Protein AF-A0A9X4XPF0-F1 (afdb_monomer_lite)

Structure (mmCIF, N/CA/C/O backbone):
data_AF-A0A9X4XPF0-F1
#
_entry.id   AF-A0A9X4XPF0-F1
#
loop_
_atom_site.group_PDB
_atom_site.id
_atom_site.type_symbol
_atom_site.label_atom_id
_atom_site.label_alt_id
_atom_site.label_comp_id
_atom_site.label_asym_id
_atom_site.label_entity_id
_atom_site.label_seq_id
_atom_site.pdbx_PDB_ins_code
_atom_site.Cartn_x
_atom_site.Cartn_y
_atom_site.Cartn_z
_atom_site.occupancy
_atom_site.B_iso_or_equiv
_atom_site.auth_seq_id
_atom_site.auth_comp_id
_atom_site.auth_asym_id
_atom_site.auth_atom_id
_atom_site.pdbx_PDB_model_num
ATOM 1 N N . MET A 1 1 ? 0.972 22.841 -10.708 1.00 47.06 1 MET A N 1
ATOM 2 C CA . MET A 1 1 ? 1.033 21.435 -10.234 1.00 47.06 1 MET A CA 1
ATOM 3 C C . MET A 1 1 ? 0.573 21.241 -8.785 1.00 47.06 1 MET A C 1
ATOM 5 O O . MET A 1 1 ? -0.251 20.366 -8.564 1.00 47.06 1 MET A O 1
ATOM 9 N N . ASN A 1 2 ? 0.982 22.072 -7.816 1.00 57.34 2 ASN A N 1
ATOM 10 C CA . ASN A 1 2 ? 0.640 21.869 -6.390 1.00 57.34 2 ASN A CA 1
ATOM 11 C C . ASN A 1 2 ? -0.858 21.997 -6.029 1.00 57.34 2 ASN A C 1
ATOM 13 O O . ASN A 1 2 ? -1.317 21.357 -5.089 1.00 57.34 2 ASN A O 1
ATOM 17 N N . GLY A 1 3 ? -1.647 22.775 -6.780 1.00 60.84 3 GLY A N 1
ATOM 18 C CA . GLY A 1 3 ? -3.086 22.941 -6.512 1.00 60.84 3 GLY A CA 1
ATOM 19 C C . GLY A 1 3 ? -3.954 21.739 -6.910 1.00 60.84 3 GLY A C 1
ATOM 20 O O . GLY A 1 3 ? -4.944 21.452 -6.241 1.00 60.84 3 GLY A O 1
ATOM 21 N N . LEU A 1 4 ? -3.569 21.012 -7.966 1.00 59.12 4 LEU A N 1
ATOM 22 C CA . LEU A 1 4 ? -4.291 19.824 -8.442 1.00 59.12 4 LEU A CA 1
ATOM 23 C C . LEU A 1 4 ? -4.086 18.634 -7.499 1.00 59.12 4 LEU A C 1
ATOM 25 O O . LEU A 1 4 ? -5.061 17.997 -7.114 1.00 59.12 4 LEU A O 1
ATOM 29 N N . LEU A 1 5 ? -2.847 18.409 -7.046 1.00 60.19 5 LEU A N 1
ATOM 30 C CA . LEU A 1 5 ? -2.516 17.382 -6.049 1.00 60.19 5 LEU A CA 1
ATOM 31 C C . LEU A 1 5 ? -3.263 17.600 -4.728 1.00 60.19 5 LEU A C 1
ATOM 33 O O . LEU A 1 5 ? -3.798 16.657 -4.154 1.00 60.19 5 LEU A O 1
ATOM 37 N N . ARG A 1 6 ? -3.367 18.855 -4.274 1.00 68.31 6 ARG A N 1
ATOM 38 C CA . ARG A 1 6 ? -4.066 19.198 -3.028 1.00 68.31 6 ARG A CA 1
ATOM 39 C C . ARG A 1 6 ? -5.579 18.976 -3.125 1.00 68.31 6 ARG A C 1
ATOM 41 O O . ARG A 1 6 ? -6.184 18.508 -2.167 1.00 68.31 6 ARG A O 1
ATOM 48 N N . ARG A 1 7 ? -6.180 19.266 -4.286 1.00 68.25 7 ARG A N 1
ATOM 49 C CA . ARG A 1 7 ? -7.599 18.980 -4.564 1.00 68.25 7 ARG A CA 1
ATOM 50 C C . ARG A 1 7 ? -7.874 17.483 -4.666 1.00 68.25 7 ARG A C 1
ATOM 52 O O . ARG 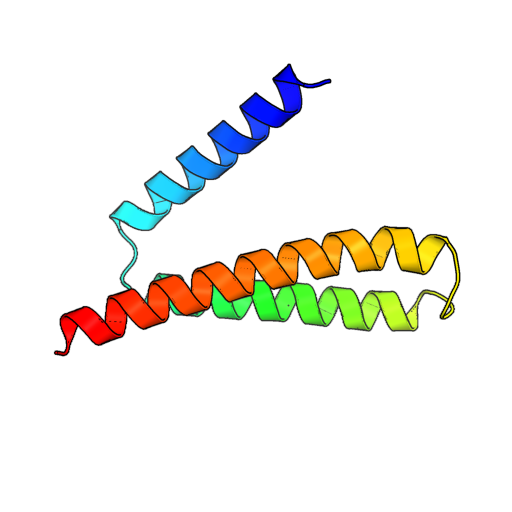A 1 7 ? -8.881 17.032 -4.138 1.00 68.25 7 ARG A O 1
ATOM 59 N N . TYR A 1 8 ? -6.968 16.723 -5.278 1.00 59.28 8 TYR A N 1
ATOM 60 C CA . TYR A 1 8 ? -7.070 15.265 -5.335 1.00 59.28 8 TYR A CA 1
ATOM 61 C C . TYR A 1 8 ? -6.971 14.633 -3.944 1.00 59.28 8 TYR A C 1
ATOM 63 O O . TYR A 1 8 ? -7.818 13.825 -3.583 1.00 59.28 8 TYR A O 1
ATOM 71 N N . ALA A 1 9 ? -5.997 15.052 -3.132 1.00 64.38 9 ALA A N 1
ATOM 72 C CA . ALA A 1 9 ? -5.843 14.563 -1.764 1.00 64.38 9 ALA A CA 1
ATOM 73 C C . ALA A 1 9 ? -7.069 14.885 -0.892 1.00 64.38 9 ALA A C 1
ATOM 75 O O . ALA A 1 9 ? -7.541 14.023 -0.155 1.00 64.38 9 ALA A O 1
ATOM 76 N N . ALA A 1 10 ? -7.622 16.097 -1.018 1.00 67.94 10 ALA A N 1
ATOM 77 C CA . ALA A 1 10 ? -8.837 16.488 -0.309 1.00 67.94 10 ALA A CA 1
ATOM 78 C C . ALA A 1 10 ? -10.060 15.679 -0.768 1.00 67.94 10 ALA A C 1
ATOM 80 O O . ALA A 1 10 ? -10.804 15.192 0.072 1.00 67.94 10 ALA A O 1
ATOM 81 N N . ALA A 1 11 ? -10.245 15.476 -2.076 1.00 64.62 11 ALA A N 1
ATOM 82 C CA . ALA A 1 11 ? -11.356 14.687 -2.608 1.00 64.62 11 ALA A CA 1
ATOM 83 C C . ALA A 1 11 ? -11.282 13.210 -2.188 1.00 64.62 11 ALA A C 1
ATOM 85 O O . ALA A 1 11 ? -12.304 12.614 -1.857 1.00 64.62 11 ALA A O 1
ATOM 86 N N . ILE A 1 12 ? -10.077 12.632 -2.152 1.00 64.94 12 ILE A N 1
ATOM 87 C CA . ILE A 1 12 ? -9.848 11.269 -1.657 1.00 64.94 12 ILE A CA 1
ATOM 88 C C . ILE A 1 12 ? -10.130 11.194 -0.154 1.00 64.94 12 ILE A C 1
ATOM 90 O O . ILE A 1 12 ? -10.832 10.286 0.281 1.00 64.94 12 ILE A O 1
ATOM 94 N N . GLY A 1 13 ? -9.639 12.155 0.634 1.00 57.72 13 GLY A N 1
ATOM 95 C CA . GLY A 1 13 ? -9.899 12.213 2.075 1.00 57.72 13 GLY A CA 1
ATOM 96 C C . GLY A 1 13 ? -11.386 12.368 2.407 1.00 57.72 13 GLY A C 1
ATOM 97 O O . GLY A 1 13 ? -11.889 11.715 3.317 1.00 57.72 13 GLY A O 1
ATOM 98 N N . ASP A 1 14 ? -12.106 13.173 1.629 1.00 63.50 14 ASP A N 1
ATOM 99 C CA . ASP A 1 14 ? -13.531 13.450 1.818 1.00 63.50 14 ASP A CA 1
ATOM 100 C C . ASP A 1 14 ? -14.428 12.286 1.354 1.00 63.50 14 ASP A C 1
ATOM 102 O O . ASP A 1 14 ? -15.451 11.977 1.971 1.00 63.50 14 ASP A O 1
ATOM 106 N N . ALA A 1 15 ? -14.020 11.573 0.299 1.00 56.09 15 ALA A N 1
ATOM 107 C CA . ALA A 1 15 ? -14.645 10.316 -0.107 1.00 56.09 15 ALA A CA 1
ATOM 108 C C . ALA A 1 15 ? -14.407 9.213 0.936 1.00 56.09 15 ALA A C 1
ATOM 110 O O . ALA A 1 15 ? -15.358 8.543 1.341 1.00 56.09 15 ALA A O 1
ATOM 111 N N . ALA A 1 16 ? -13.169 9.084 1.425 1.00 55.06 16 ALA A N 1
ATOM 112 C CA . ALA A 1 16 ? -12.804 8.131 2.466 1.00 55.06 16 ALA A CA 1
ATOM 113 C C . ALA A 1 16 ? -13.584 8.390 3.763 1.00 55.06 16 ALA A C 1
ATOM 115 O O . ALA A 1 16 ? -14.130 7.445 4.331 1.00 55.06 16 ALA A O 1
ATOM 116 N N . GLY A 1 17 ? -13.712 9.658 4.177 1.00 52.84 17 GLY A N 1
ATOM 117 C CA . GLY A 1 17 ? -14.464 10.083 5.364 1.00 52.84 17 GLY A CA 1
ATOM 118 C C . GLY A 1 17 ? -15.964 9.778 5.296 1.00 52.84 17 GLY A C 1
ATOM 119 O O . GLY A 1 17 ? -16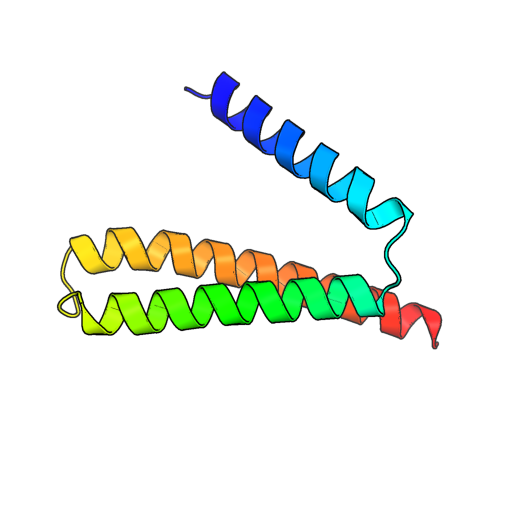.572 9.389 6.295 1.00 52.84 17 GLY A O 1
ATOM 120 N N . ARG A 1 18 ? -16.577 9.888 4.110 1.00 54.44 18 ARG A N 1
ATOM 121 C CA . ARG A 1 18 ? -17.994 9.538 3.913 1.00 54.44 18 ARG A CA 1
ATOM 122 C C . ARG A 1 18 ? -18.250 8.034 3.985 1.00 54.44 18 ARG A C 1
ATOM 124 O O . ARG A 1 18 ? -19.276 7.626 4.528 1.00 54.44 18 ARG A O 1
ATOM 131 N N . THR A 1 19 ? -17.323 7.202 3.514 1.00 54.47 19 THR A N 1
ATOM 132 C CA . THR A 1 19 ? -17.417 5.738 3.660 1.00 54.47 19 THR A CA 1
ATOM 133 C C . THR A 1 19 ? -17.235 5.261 5.104 1.00 54.47 19 THR A C 1
ATOM 135 O O . THR A 1 19 ? -17.903 4.316 5.526 1.00 54.47 19 THR A O 1
ATOM 138 N N . THR A 1 20 ? -16.416 5.938 5.916 1.00 53.47 20 THR A N 1
ATOM 139 C CA . THR A 1 20 ? -16.179 5.558 7.323 1.00 53.47 20 THR A CA 1
ATOM 140 C C . THR A 1 20 ? -17.390 5.763 8.234 1.00 53.47 20 THR A C 1
ATOM 142 O O . THR A 1 20 ? -17.479 5.099 9.267 1.00 53.47 20 THR A O 1
ATOM 145 N N . SER A 1 21 ? -18.348 6.620 7.859 1.00 50.19 21 SER A N 1
ATOM 146 C CA . SER A 1 21 ? -19.525 6.936 8.687 1.00 50.19 21 SER A CA 1
ATOM 147 C C . SER A 1 21 ? -20.567 5.807 8.779 1.00 50.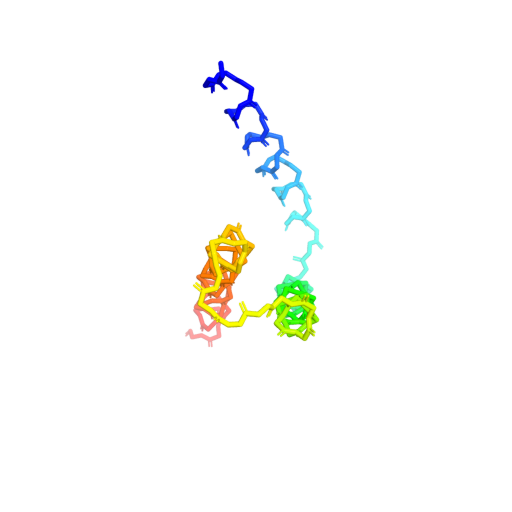19 21 SER A C 1
ATOM 149 O O . SER A 1 21 ? -21.440 5.879 9.642 1.00 50.19 21 SER A O 1
ATOM 151 N N . ARG A 1 22 ? -20.512 4.783 7.914 1.00 54.19 22 ARG A N 1
ATOM 152 C CA . ARG A 1 22 ? -21.429 3.617 7.941 1.00 54.19 22 ARG A CA 1
ATOM 153 C C . ARG A 1 22 ? -20.735 2.258 8.048 1.00 54.19 22 ARG A C 1
ATOM 155 O O . ARG A 1 22 ? -21.412 1.248 8.186 1.00 54.19 22 ARG A O 1
ATOM 162 N N . SER A 1 23 ? -19.409 2.229 7.979 1.00 58.84 23 SER A N 1
ATOM 163 C CA . SER A 1 23 ? -18.618 1.000 7.932 1.00 58.84 23 SER A CA 1
ATOM 164 C C . SER A 1 23 ? -18.293 0.502 9.342 1.00 58.84 23 SER A C 1
ATOM 166 O O . SER A 1 23 ? -17.674 1.234 10.132 1.00 58.84 23 SER A O 1
ATOM 168 N N . THR A 1 24 ? -18.643 -0.753 9.653 1.00 71.75 24 THR A N 1
ATOM 169 C CA . THR A 1 24 ? -18.175 -1.408 10.887 1.00 71.75 24 THR A CA 1
ATOM 170 C C . THR A 1 24 ? -16.646 -1.514 10.863 1.00 71.75 24 THR A C 1
ATOM 172 O O . THR A 1 24 ? -16.032 -1.440 9.797 1.00 71.75 24 THR A O 1
ATOM 175 N N . ALA A 1 25 ? -16.001 -1.654 12.027 1.00 71.94 25 ALA A N 1
ATOM 176 C CA . ALA A 1 25 ? -14.544 -1.828 12.084 1.00 71.94 25 ALA A CA 1
ATOM 177 C C . ALA A 1 25 ? -14.084 -3.050 11.260 1.00 71.94 25 ALA A C 1
ATOM 179 O O . ALA A 1 25 ? -13.055 -2.991 10.592 1.00 71.94 25 ALA A O 1
ATOM 180 N N . SER A 1 26 ? -14.901 -4.113 11.227 1.00 74.50 26 SER A N 1
ATOM 181 C CA . SER A 1 26 ? -14.639 -5.304 10.411 1.00 74.50 26 SER A CA 1
ATOM 182 C C . SER A 1 26 ? -14.660 -5.010 8.907 1.00 74.50 26 SER A C 1
ATOM 184 O O . SER A 1 26 ? -13.773 -5.458 8.186 1.00 74.50 26 SER A O 1
ATOM 186 N N . ASP A 1 27 ? -15.597 -4.178 8.439 1.00 81.75 27 ASP A N 1
ATOM 187 C CA . ASP A 1 27 ? -15.706 -3.808 7.024 1.00 81.75 27 ASP A CA 1
ATOM 188 C C . ASP A 1 27 ? -14.497 -2.982 6.565 1.00 81.75 27 ASP A C 1
ATOM 190 O O . ASP A 1 27 ? -13.979 -3.187 5.467 1.00 81.75 27 ASP A O 1
ATOM 194 N N . ARG A 1 28 ? -13.994 -2.084 7.425 1.00 80.94 28 ARG A N 1
ATOM 195 C CA . ARG A 1 28 ? -12.784 -1.295 7.132 1.00 80.94 28 ARG A CA 1
ATOM 196 C C . ARG A 1 28 ? -11.550 -2.175 7.089 1.00 80.94 28 ARG A C 1
ATOM 198 O O . ARG A 1 28 ? -10.747 -2.035 6.172 1.00 80.94 28 ARG A O 1
ATOM 205 N N . MET A 1 29 ? -11.415 -3.086 8.053 1.00 83.12 29 MET A N 1
ATOM 206 C CA . MET A 1 29 ? -10.301 -4.030 8.102 1.00 83.12 29 MET A CA 1
ATOM 207 C C . MET A 1 29 ? -10.301 -4.926 6.860 1.00 83.12 29 MET A C 1
ATOM 209 O O . MET A 1 29 ? -9.276 -5.046 6.197 1.00 83.12 29 MET A O 1
ATOM 213 N N . ASN A 1 30 ? -11.460 -5.470 6.478 1.00 84.06 30 ASN A N 1
ATOM 214 C CA . ASN A 1 30 ? -11.618 -6.265 5.260 1.00 84.06 30 ASN A CA 1
ATOM 215 C C . ASN A 1 30 ? -11.294 -5.455 3.999 1.00 84.06 30 ASN A C 1
ATOM 217 O O . ASN A 1 30 ? -10.615 -5.959 3.106 1.00 84.06 30 ASN A O 1
ATOM 221 N N . GLY A 1 31 ? -11.720 -4.189 3.937 1.00 84.81 31 GLY A N 1
ATOM 222 C CA . GLY A 1 31 ? -11.377 -3.280 2.843 1.00 84.81 31 GLY A CA 1
ATOM 223 C C . GLY A 1 31 ? -9.872 -3.022 2.737 1.00 84.81 31 GLY A C 1
ATOM 224 O O . GLY A 1 31 ? -9.310 -3.109 1.646 1.00 84.81 31 GLY A O 1
ATOM 225 N N . LEU A 1 32 ? -9.200 -2.768 3.863 1.00 86.25 32 LEU A N 1
ATOM 226 C CA . LEU A 1 32 ? -7.747 -2.594 3.910 1.00 86.25 32 LEU A CA 1
ATOM 227 C C . LEU A 1 32 ? -7.020 -3.876 3.492 1.00 86.25 32 LEU A C 1
ATOM 229 O O . LEU A 1 32 ? -6.105 -3.809 2.677 1.00 86.25 32 LEU A O 1
ATOM 233 N N . VAL A 1 33 ? -7.446 -5.039 3.992 1.00 84.81 33 VAL A N 1
ATOM 234 C CA . VAL A 1 33 ? -6.881 -6.348 3.618 1.00 84.81 33 VAL A CA 1
ATOM 235 C C . VAL A 1 33 ? -7.040 -6.605 2.125 1.00 84.81 33 VAL A C 1
ATOM 237 O O . VAL A 1 33 ? -6.063 -6.958 1.465 1.00 84.81 33 VAL A O 1
ATOM 240 N N . GLY A 1 34 ? -8.230 -6.360 1.576 1.00 86.38 34 GLY A N 1
ATOM 241 C CA . GLY A 1 34 ? -8.495 -6.487 0.145 1.00 86.38 34 GLY A CA 1
ATOM 242 C C . GLY A 1 34 ? -7.611 -5.568 -0.699 1.00 86.38 34 GLY A C 1
ATOM 243 O O . GLY A 1 34 ? -6.995 -6.023 -1.662 1.00 86.38 34 GLY A O 1
ATOM 244 N N . LEU A 1 35 ? -7.479 -4.294 -0.315 1.00 86.06 35 LEU A N 1
ATOM 245 C CA . LEU A 1 35 ? -6.608 -3.337 -1.005 1.00 86.06 35 LEU A CA 1
ATOM 246 C C . LEU A 1 35 ? -5.137 -3.761 -0.959 1.00 86.06 35 LEU A C 1
ATOM 248 O O . LEU A 1 35 ? -4.462 -3.721 -1.987 1.00 86.06 35 LEU A O 1
ATOM 252 N N . THR A 1 36 ? -4.643 -4.216 0.193 1.00 85.94 36 THR A N 1
ATOM 253 C CA . THR A 1 36 ? -3.263 -4.707 0.329 1.00 85.94 36 THR A CA 1
ATOM 254 C C . THR A 1 36 ? -3.015 -5.925 -0.558 1.00 85.94 36 THR A C 1
ATOM 256 O O . THR A 1 36 ? -1.993 -5.982 -1.240 1.00 85.94 36 THR A O 1
ATOM 259 N N . LEU A 1 37 ? -3.962 -6.864 -0.625 1.00 85.69 37 LEU A N 1
ATOM 260 C CA . LEU A 1 37 ? -3.901 -8.022 -1.524 1.00 85.69 37 LEU A CA 1
ATOM 261 C C . LEU A 1 37 ? -3.806 -7.609 -2.997 1.00 85.69 37 LEU A C 1
ATOM 263 O O . LEU A 1 37 ? -2.964 -8.130 -3.726 1.00 85.69 37 LEU A O 1
ATOM 267 N N . VAL A 1 38 ? -4.623 -6.646 -3.429 1.00 89.75 38 VAL A N 1
ATOM 268 C CA . VAL A 1 38 ? -4.592 -6.124 -4.805 1.00 89.75 38 VAL A CA 1
ATOM 269 C C . VAL A 1 38 ? -3.245 -5.474 -5.121 1.00 89.75 38 VAL A C 1
ATOM 271 O O . VAL A 1 38 ? -2.676 -5.721 -6.187 1.00 89.75 38 VAL A O 1
ATOM 274 N N . VAL A 1 39 ? -2.700 -4.676 -4.201 1.00 88.38 39 VAL A N 1
ATOM 275 C CA . VAL A 1 39 ? -1.394 -4.022 -4.382 1.00 88.38 39 VAL A CA 1
ATOM 276 C C . VAL A 1 39 ? -0.269 -5.054 -4.463 1.00 88.38 39 VAL A C 1
ATOM 278 O O . VAL A 1 39 ? 0.571 -4.957 -5.357 1.00 88.38 39 VAL A O 1
ATOM 281 N N . LEU A 1 40 ? -0.281 -6.077 -3.605 1.00 85.50 40 LEU A N 1
ATOM 282 C CA . LEU A 1 40 ? 0.699 -7.167 -3.642 1.00 85.50 40 LEU A CA 1
ATOM 283 C C . LEU A 1 40 ? 0.616 -7.970 -4.945 1.00 85.50 40 LEU A C 1
ATOM 285 O O . LEU A 1 40 ? 1.643 -8.208 -5.575 1.00 85.50 40 LEU A O 1
ATOM 289 N N . LEU A 1 41 ? -0.588 -8.335 -5.394 1.00 89.31 41 LEU A N 1
ATOM 290 C CA . LEU A 1 41 ? -0.787 -9.018 -6.678 1.00 89.31 41 LEU A CA 1
ATOM 291 C C . LEU A 1 41 ? -0.284 -8.173 -7.850 1.00 89.31 41 LEU A C 1
ATOM 293 O O . LEU A 1 41 ? 0.367 -8.694 -8.757 1.00 89.31 41 LEU A O 1
ATOM 297 N N . THR A 1 42 ? -0.539 -6.866 -7.815 1.00 86.19 42 THR A N 1
ATOM 298 C CA . THR A 1 42 ? -0.044 -5.926 -8.828 1.00 86.19 42 THR A CA 1
ATOM 299 C C . THR A 1 42 ? 1.482 -5.871 -8.822 1.00 86.19 42 THR A C 1
ATOM 301 O O . THR A 1 42 ? 2.093 -5.927 -9.886 1.00 86.19 42 THR A O 1
ATOM 304 N N . ALA A 1 43 ? 2.109 -5.827 -7.644 1.00 86.06 43 ALA A N 1
ATOM 305 C CA . ALA A 1 43 ? 3.563 -5.824 -7.504 1.00 86.06 43 ALA A CA 1
ATOM 306 C C . ALA A 1 43 ? 4.205 -7.121 -8.018 1.00 86.06 43 ALA A C 1
ATOM 308 O O . ALA A 1 43 ? 5.178 -7.058 -8.767 1.00 86.06 43 ALA A O 1
ATOM 309 N N . VAL A 1 44 ? 3.632 -8.282 -7.688 1.00 87.88 44 VAL A N 1
ATOM 310 C CA . VAL A 1 44 ? 4.092 -9.588 -8.192 1.00 87.88 44 VAL A CA 1
ATOM 311 C C . VAL A 1 44 ? 3.924 -9.679 -9.708 1.00 87.88 44 VAL A C 1
ATOM 313 O O . VAL A 1 44 ? 4.821 -10.127 -10.414 1.00 87.88 44 VAL A O 1
ATOM 316 N N . THR A 1 45 ? 2.795 -9.216 -10.241 1.00 87.75 45 THR A N 1
ATOM 317 C CA . THR A 1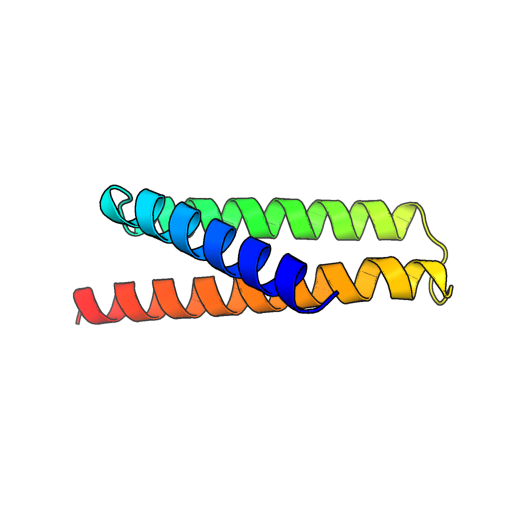 45 ? 2.570 -9.208 -11.692 1.00 87.75 45 THR A CA 1
ATOM 318 C C . THR A 1 45 ? 3.578 -8.293 -12.387 1.00 87.75 45 THR A C 1
ATOM 320 O O . THR A 1 45 ? 4.197 -8.690 -13.371 1.00 87.75 45 THR A O 1
ATOM 323 N N . ALA A 1 46 ? 3.811 -7.096 -11.845 1.00 84.12 46 ALA A N 1
ATOM 324 C CA . ALA A 1 46 ? 4.806 -6.168 -12.367 1.00 84.12 46 ALA A CA 1
ATOM 325 C C . ALA A 1 46 ? 6.224 -6.761 -12.332 1.00 84.12 46 ALA A C 1
ATOM 327 O O . ALA A 1 46 ? 6.968 -6.592 -13.295 1.00 84.12 46 ALA A O 1
ATOM 328 N N . SER A 1 47 ? 6.587 -7.509 -11.284 1.00 82.62 47 SER A N 1
ATOM 329 C CA . SER A 1 47 ? 7.909 -8.144 -11.191 1.00 82.62 47 SER A CA 1
ATOM 330 C C . SER A 1 47 ? 8.122 -9.271 -12.203 1.00 82.62 47 SER A C 1
ATOM 332 O O . SER A 1 47 ? 9.262 -9.587 -12.515 1.00 82.62 47 SER A O 1
ATOM 334 N N . MET A 1 48 ? 7.049 -9.879 -12.719 1.00 86.44 48 MET A N 1
ATOM 335 C CA . MET A 1 48 ? 7.131 -10.881 -13.794 1.00 86.44 48 MET A CA 1
ATOM 336 C C . MET A 1 48 ? 7.262 -10.244 -15.182 1.00 86.44 48 MET A C 1
ATOM 338 O O . MET A 1 48 ? 7.706 -10.897 -16.121 1.00 86.44 48 MET A O 1
ATOM 342 N N . LEU A 1 49 ? 6.854 -8.980 -15.322 1.00 86.81 49 LEU A N 1
ATOM 343 C CA . LEU A 1 49 ? 6.841 -8.251 -16.593 1.00 86.81 49 LEU A CA 1
ATOM 344 C C . LEU A 1 49 ? 8.070 -7.360 -16.788 1.00 86.81 49 LEU A C 1
ATOM 346 O O . LEU A 1 49 ? 8.319 -6.902 -17.902 1.00 86.81 49 LEU A O 1
ATOM 350 N N . VAL A 1 50 ? 8.810 -7.076 -15.717 1.00 85.69 50 VAL A N 1
ATOM 351 C CA . VAL A 1 50 ? 9.895 -6.096 -15.726 1.00 85.69 50 VAL A CA 1
ATOM 352 C C . VAL A 1 50 ? 11.173 -6.715 -15.183 1.00 85.69 50 VAL A C 1
ATOM 354 O O . VAL A 1 50 ? 11.187 -7.333 -14.122 1.00 85.69 50 VAL A O 1
ATOM 357 N N . GLU A 1 51 ? 12.267 -6.501 -15.907 1.00 84.56 51 GLU A N 1
ATOM 358 C CA . GLU A 1 51 ? 13.582 -7.006 -15.534 1.00 84.56 51 GLU A CA 1
ATOM 359 C C . GLU A 1 51 ? 14.085 -6.350 -14.236 1.00 84.56 51 GLU A C 1
ATOM 361 O O . GLU A 1 51 ? 13.991 -5.125 -14.044 1.00 84.56 51 GLU A O 1
ATOM 366 N N . ALA A 1 52 ? 14.610 -7.178 -13.332 1.00 78.31 52 ALA A N 1
ATOM 367 C CA . ALA A 1 52 ? 15.075 -6.743 -12.023 1.00 78.31 52 ALA A CA 1
ATOM 368 C C . ALA A 1 52 ? 16.243 -5.751 -12.152 1.00 78.31 52 ALA A C 1
ATOM 370 O O . ALA A 1 52 ? 17.191 -5.972 -12.898 1.00 78.31 52 ALA A O 1
ATOM 371 N N . GLY A 1 53 ? 16.176 -4.644 -11.408 1.00 77.62 53 GLY A N 1
ATOM 372 C CA . GLY A 1 53 ? 17.205 -3.599 -11.432 1.00 77.62 53 GLY A CA 1
ATOM 373 C C . GLY A 1 53 ? 17.074 -2.587 -12.575 1.00 77.62 53 GLY A C 1
ATOM 374 O O . GLY A 1 53 ? 17.828 -1.615 -12.602 1.00 77.62 53 GLY A O 1
ATOM 375 N N . SER A 1 54 ? 16.102 -2.747 -13.478 1.00 85.88 54 SER A N 1
ATOM 376 C CA . SER A 1 54 ? 15.843 -1.752 -14.520 1.00 85.88 54 SER A CA 1
ATOM 377 C C . SER A 1 54 ? 15.296 -0.430 -13.939 1.00 85.88 54 SER A C 1
ATOM 379 O O . SER A 1 54 ? 14.590 -0.432 -12.923 1.00 85.88 54 SER A O 1
ATOM 381 N N . PRO A 1 55 ? 15.541 0.723 -14.596 1.00 86.00 55 PRO A N 1
ATOM 382 C CA . PRO A 1 55 ? 14.946 2.004 -14.194 1.00 86.00 55 PRO A CA 1
ATOM 383 C C . PRO A 1 55 ? 13.411 1.961 -14.186 1.00 86.00 55 PRO A C 1
ATOM 385 O O . PRO A 1 55 ? 12.756 2.616 -13.377 1.00 86.00 55 PRO A O 1
ATOM 388 N N . LEU A 1 56 ? 12.833 1.144 -15.071 1.00 83.31 56 LEU A N 1
ATOM 389 C CA . LEU A 1 56 ? 11.393 0.946 -15.185 1.00 83.31 56 LEU A CA 1
ATOM 390 C C . LEU A 1 56 ? 10.829 0.179 -13.979 1.00 83.31 56 LEU A C 1
ATOM 392 O O . LEU A 1 56 ? 9.768 0.541 -13.471 1.00 83.31 56 LEU A O 1
ATOM 396 N N . ALA A 1 57 ? 11.573 -0.803 -13.453 1.00 81.25 57 ALA A N 1
ATOM 397 C CA . ALA A 1 57 ? 11.222 -1.476 -12.205 1.00 81.25 57 ALA A CA 1
ATOM 398 C C . ALA A 1 57 ? 11.197 -0.486 -11.037 1.00 81.25 57 ALA A C 1
ATOM 400 O O . ALA A 1 57 ? 10.262 -0.499 -10.245 1.00 81.25 57 ALA A O 1
ATOM 401 N N . GLN A 1 58 ? 12.171 0.424 -10.948 1.00 81.31 58 GLN A N 1
ATOM 402 C CA . GLN A 1 58 ? 12.185 1.440 -9.890 1.00 81.31 58 GLN A CA 1
ATOM 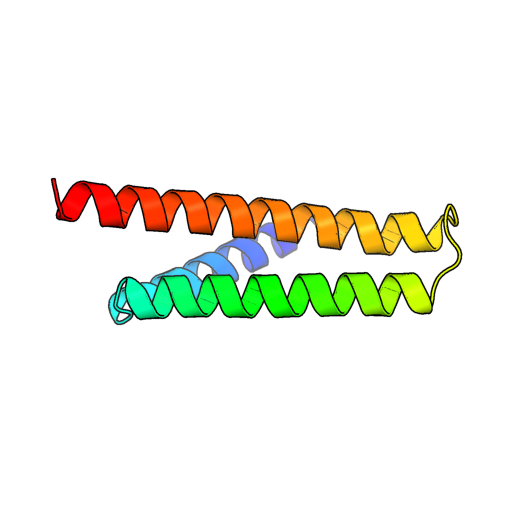403 C C . GLN A 1 58 ? 10.967 2.367 -9.974 1.00 81.31 58 GLN A C 1
ATOM 405 O O . GLN A 1 58 ? 10.331 2.617 -8.952 1.00 81.31 58 GLN A O 1
ATOM 410 N N . LEU A 1 59 ? 10.595 2.818 -11.176 1.00 85.81 59 LEU A N 1
ATOM 411 C CA . LEU A 1 59 ? 9.440 3.699 -11.386 1.00 85.81 59 LEU A CA 1
ATOM 412 C C . LEU A 1 59 ? 8.100 3.063 -10.995 1.00 85.81 59 LEU A C 1
ATOM 414 O O . LEU A 1 59 ? 7.190 3.786 -10.599 1.00 85.81 59 LEU A O 1
ATOM 418 N N . ILE A 1 60 ? 7.971 1.738 -11.088 1.00 83.25 60 ILE A N 1
ATOM 419 C CA . ILE A 1 60 ? 6.743 1.010 -10.735 1.00 83.25 60 ILE A CA 1
ATOM 420 C C . ILE A 1 60 ? 6.768 0.560 -9.268 1.00 83.25 60 ILE A C 1
ATOM 422 O O . ILE A 1 60 ? 5.780 0.713 -8.546 1.00 83.25 60 ILE A O 1
ATOM 426 N N . CYS A 1 61 ? 7.905 0.049 -8.798 1.00 81.06 61 CYS A N 1
ATOM 427 C CA . CYS A 1 61 ? 8.040 -0.496 -7.452 1.00 81.06 61 CYS A CA 1
ATOM 428 C C . CYS A 1 61 ? 8.022 0.587 -6.367 1.00 81.06 61 CYS A C 1
ATOM 430 O O . CYS A 1 61 ? 7.451 0.343 -5.308 1.00 81.06 61 CYS A O 1
ATOM 432 N N . LEU A 1 62 ? 8.589 1.781 -6.597 1.00 84.06 62 LEU A N 1
ATOM 433 C CA . LEU A 1 62 ? 8.580 2.867 -5.600 1.00 84.06 62 LEU A CA 1
ATOM 434 C C . LEU A 1 62 ? 7.155 3.318 -5.227 1.00 84.06 62 LEU A C 1
ATOM 436 O O . LEU A 1 62 ? 6.838 3.341 -4.036 1.00 84.06 62 LEU A O 1
ATOM 440 N N . PRO A 1 63 ? 6.272 3.642 -6.193 1.00 84.94 63 PRO A N 1
ATOM 441 C CA . PRO A 1 63 ? 4.884 3.979 -5.894 1.00 84.94 63 PRO A CA 1
ATOM 442 C C . PRO A 1 63 ? 4.132 2.839 -5.205 1.00 84.94 63 PRO A C 1
ATOM 444 O O . PRO A 1 63 ? 3.427 3.081 -4.227 1.00 84.94 63 PRO A O 1
ATOM 447 N N . LEU A 1 64 ? 4.308 1.596 -5.668 1.00 85.19 64 LEU A N 1
ATOM 448 C CA . LEU A 1 64 ? 3.659 0.428 -5.061 1.00 85.19 64 LEU A CA 1
ATOM 449 C C . LEU A 1 64 ? 4.120 0.206 -3.616 1.00 85.19 64 LEU A C 1
ATOM 451 O O . LEU A 1 64 ? 3.294 -0.048 -2.737 1.00 85.19 64 LEU A O 1
ATOM 455 N N . ALA A 1 65 ? 5.415 0.368 -3.340 1.00 82.00 65 ALA A N 1
ATOM 456 C CA . ALA A 1 65 ? 5.961 0.299 -1.991 1.00 82.00 65 ALA A CA 1
ATOM 457 C C . ALA A 1 65 ? 5.381 1.406 -1.098 1.00 82.00 65 ALA A C 1
ATOM 459 O O . ALA A 1 65 ? 4.934 1.122 0.012 1.00 82.00 65 ALA A O 1
ATOM 460 N N . ALA A 1 66 ? 5.303 2.646 -1.592 1.00 85.00 66 ALA A N 1
ATOM 461 C CA . ALA A 1 66 ? 4.714 3.758 -0.847 1.00 85.00 66 ALA A CA 1
ATOM 462 C C . ALA A 1 66 ? 3.237 3.503 -0.495 1.00 85.00 66 ALA A C 1
ATOM 464 O O . ALA A 1 66 ? 2.834 3.699 0.652 1.00 85.00 66 ALA A O 1
ATOM 465 N N . VAL A 1 67 ? 2.440 3.003 -1.447 1.00 87.12 67 VAL A N 1
ATOM 466 C CA . VAL A 1 67 ? 1.038 2.622 -1.200 1.00 87.12 67 VAL A CA 1
ATOM 467 C C . VAL A 1 67 ? 0.951 1.504 -0.161 1.00 87.12 67 VAL A C 1
ATOM 469 O O . VAL A 1 67 ? 0.147 1.591 0.765 1.00 87.12 67 VAL A O 1
ATOM 472 N N . THR A 1 68 ? 1.811 0.489 -0.261 1.00 85.75 68 THR A N 1
ATOM 473 C CA . THR A 1 68 ? 1.846 -0.637 0.687 1.00 85.75 68 THR A CA 1
ATOM 474 C C . THR A 1 68 ? 2.144 -0.166 2.111 1.00 85.75 68 THR A C 1
ATOM 476 O O . THR A 1 68 ? 1.481 -0.597 3.056 1.00 85.75 68 THR A O 1
ATOM 479 N N . VAL A 1 69 ? 3.089 0.764 2.282 1.00 86.75 69 VAL A N 1
ATOM 480 C CA . VAL A 1 69 ? 3.402 1.360 3.591 1.00 86.75 69 VAL A CA 1
ATOM 481 C C . VAL A 1 69 ? 2.188 2.094 4.157 1.00 86.75 69 VAL A C 1
ATOM 483 O O . VAL A 1 69 ? 1.833 1.874 5.314 1.00 86.75 69 VAL A O 1
ATOM 486 N N . VAL A 1 70 ? 1.507 2.915 3.351 1.00 86.75 70 VAL A N 1
ATOM 487 C CA . VAL A 1 70 ? 0.306 3.643 3.794 1.00 86.75 70 VAL A CA 1
ATOM 488 C C . VAL A 1 70 ? -0.799 2.678 4.225 1.00 86.75 70 VAL A C 1
ATOM 490 O O . VAL A 1 70 ? -1.367 2.849 5.302 1.00 86.75 70 VAL A O 1
ATOM 493 N N . LEU A 1 71 ? -1.073 1.637 3.434 1.00 87.00 71 LEU A N 1
ATOM 494 C CA . LEU A 1 71 ? -2.070 0.620 3.779 1.00 87.00 71 LEU A CA 1
ATOM 495 C C . LEU A 1 71 ? -1.716 -0.111 5.078 1.00 87.00 71 LEU A C 1
ATOM 497 O O . LEU A 1 71 ? -2.586 -0.321 5.921 1.00 87.00 71 LEU A O 1
ATOM 501 N N . THR A 1 72 ? -0.437 -0.431 5.275 1.00 83.31 72 THR A N 1
ATOM 502 C CA . THR A 1 72 ? 0.051 -1.082 6.498 1.00 83.31 72 THR A CA 1
ATOM 503 C C . THR A 1 72 ? -0.153 -0.189 7.721 1.00 83.31 72 THR A C 1
ATOM 505 O O . THR A 1 72 ? -0.649 -0.650 8.746 1.00 83.31 72 THR A O 1
ATOM 508 N N . VAL A 1 73 ? 0.167 1.105 7.619 1.00 85.94 73 VAL A N 1
ATOM 509 C CA . VAL A 1 73 ? -0.074 2.067 8.706 1.00 85.94 73 VAL A CA 1
ATOM 510 C C . VAL A 1 73 ? -1.564 2.143 9.039 1.00 85.94 73 VAL A C 1
ATOM 512 O O . VAL A 1 73 ? -1.927 2.087 10.212 1.00 85.94 73 VAL A O 1
ATOM 515 N N . LEU A 1 74 ? -2.436 2.217 8.031 1.00 86.12 74 LEU A N 1
ATOM 516 C CA . LEU A 1 74 ? -3.886 2.251 8.243 1.00 86.12 74 LEU A CA 1
ATOM 517 C C . LEU A 1 74 ? -4.402 0.975 8.923 1.00 86.12 74 LEU A C 1
ATOM 519 O O . LEU A 1 74 ? -5.223 1.074 9.831 1.00 86.12 74 LEU A O 1
ATOM 523 N N . MET A 1 75 ? -3.887 -0.201 8.549 1.00 84.38 75 MET A N 1
ATOM 524 C CA . MET A 1 75 ? -4.214 -1.464 9.223 1.00 84.38 75 MET A CA 1
ATOM 525 C C . MET A 1 75 ? -3.805 -1.454 10.692 1.00 84.38 75 MET A C 1
ATOM 527 O O . MET A 1 75 ? -4.601 -1.830 11.546 1.00 84.38 75 MET A O 1
ATOM 531 N N . VAL A 1 76 ? -2.584 -1.007 11.000 1.00 85.38 76 VAL A N 1
ATOM 532 C CA . VAL A 1 76 ? -2.096 -0.931 12.386 1.00 85.38 76 VAL A CA 1
ATOM 533 C C . VAL A 1 76 ? -2.949 0.031 13.211 1.00 85.38 76 VAL A C 1
ATOM 535 O O . VAL A 1 76 ? -3.265 -0.265 14.362 1.00 85.38 76 VAL A O 1
ATOM 538 N N . LEU A 1 77 ? -3.358 1.163 12.633 1.00 85.31 77 LEU A N 1
ATOM 539 C CA . LEU A 1 77 ? -4.224 2.131 13.307 1.00 85.31 77 LEU A CA 1
ATOM 540 C C . LEU A 1 77 ? -5.627 1.573 13.572 1.00 85.31 77 LEU A C 1
ATOM 542 O O . LEU A 1 77 ? -6.126 1.720 14.687 1.00 85.31 77 LEU A O 1
ATOM 546 N N . GLU A 1 78 ? -6.251 0.912 12.594 1.00 83.56 78 GLU A N 1
ATOM 547 C CA . GLU A 1 78 ? -7.556 0.263 12.786 1.00 83.56 78 GLU A CA 1
ATOM 548 C C . GLU A 1 78 ? -7.460 -0.897 13.791 1.00 83.56 78 GLU A C 1
ATOM 550 O O . GLU A 1 78 ? -8.327 -1.031 14.655 1.00 83.56 78 GLU A O 1
ATOM 555 N N . LEU A 1 79 ? -6.375 -1.682 13.770 1.00 81.75 79 LEU A N 1
ATOM 556 C CA . LEU A 1 79 ? -6.141 -2.752 14.746 1.00 81.75 79 LEU A CA 1
ATOM 557 C C . LEU A 1 79 ? -5.967 -2.188 16.161 1.00 81.75 79 LEU A C 1
ATOM 559 O O . LEU A 1 79 ? -6.597 -2.664 17.103 1.00 81.75 79 LEU A O 1
ATOM 563 N N . GLY A 1 80 ? -5.164 -1.135 16.316 1.00 83.38 80 GLY A N 1
ATOM 564 C CA . GLY A 1 80 ? -4.983 -0.454 17.597 1.00 83.38 80 GLY A CA 1
ATOM 565 C C . GLY A 1 80 ? -6.276 0.176 18.123 1.00 83.38 80 GLY A C 1
ATOM 566 O O . GLY A 1 80 ? -6.538 0.137 19.326 1.00 83.38 80 GLY A O 1
ATOM 567 N N . ALA A 1 81 ? -7.112 0.726 17.238 1.00 83.31 81 ALA A N 1
ATOM 568 C CA . ALA A 1 81 ? -8.421 1.260 17.598 1.00 83.31 81 ALA A CA 1
ATOM 569 C C . ALA A 1 81 ? -9.412 0.161 18.012 1.00 83.31 81 ALA A C 1
ATOM 571 O O . ALA A 1 81 ? -10.211 0.394 18.919 1.00 83.31 81 ALA A O 1
ATOM 572 N N . ALA A 1 82 ? -9.359 -1.015 17.381 1.00 79.88 82 ALA A N 1
ATOM 573 C CA . ALA A 1 82 ? -10.173 -2.170 17.752 1.00 79.88 82 ALA A CA 1
ATOM 574 C C . ALA A 1 82 ? -9.789 -2.704 19.140 1.00 79.88 82 ALA A C 1
ATOM 576 O O . ALA A 1 82 ? -10.651 -2.796 20.009 1.00 79.88 82 ALA A O 1
ATOM 577 N N . LEU A 1 83 ? -8.494 -2.930 19.391 1.00 81.88 83 LEU A N 1
ATOM 578 C CA . LEU A 1 83 ? -7.996 -3.436 20.679 1.00 81.88 83 LEU A CA 1
ATOM 579 C C . LEU A 1 83 ? -8.347 -2.514 21.857 1.00 81.88 83 LEU A C 1
ATOM 581 O O . LEU A 1 83 ? -8.710 -2.986 22.928 1.00 81.88 83 LEU A O 1
ATOM 585 N N . ARG A 1 84 ? -8.303 -1.188 21.664 1.00 82.06 84 ARG A N 1
ATOM 586 C CA . ARG A 1 84 ? -8.709 -0.213 22.696 1.00 82.06 84 ARG A CA 1
ATOM 587 C C . ARG A 1 84 ? -10.193 -0.247 23.054 1.00 82.06 84 ARG A C 1
ATOM 589 O O . ARG A 1 84 ? -10.558 0.343 24.060 1.00 82.06 84 ARG A O 1
ATOM 596 N N . ARG A 1 85 ? -11.055 -0.821 22.213 1.00 74.31 85 ARG A N 1
ATOM 597 C CA . ARG A 1 85 ? -12.490 -0.954 22.515 1.00 74.31 85 ARG A CA 1
ATOM 598 C C . ARG A 1 85 ? -12.802 -2.219 23.307 1.00 74.31 85 ARG A C 1
ATOM 600 O O . ARG A 1 85 ? -13.884 -2.301 23.875 1.00 74.31 85 ARG A O 1
ATOM 607 N N . GLU A 1 86 ? -11.894 -3.189 23.292 1.00 67.31 86 GLU A N 1
ATOM 608 C CA . GLU A 1 86 ? -12.027 -4.457 24.013 1.00 67.31 86 GLU A CA 1
ATOM 609 C C . GLU A 1 86 ? -11.377 -4.418 25.408 1.00 67.31 86 GLU A C 1
ATOM 611 O O . GLU A 1 86 ? -11.726 -5.242 26.252 1.00 67.31 86 GLU A O 1
ATOM 616 N N . ALA A 1 87 ? -10.458 -3.471 25.644 1.00 58.66 87 ALA A N 1
ATOM 617 C CA . ALA A 1 87 ? -9.793 -3.210 26.926 1.00 58.66 87 ALA A CA 1
ATOM 618 C C . ALA A 1 87 ? -10.566 -2.205 27.793 1.00 58.66 87 ALA A C 1
ATOM 620 O O . ALA A 1 87 ? -10.575 -2.398 29.029 1.00 58.66 87 ALA A O 1
#

Foldseek 3Di:
DVVVVVVVVVVVVVVVVVVVVPDDLVRVLVVLVVVLVVLVVVLVVVPVVDDPPDPVNVVSVVVSVVVNVVSVVVNVVSVVVVVVVVD

Radius of gyration: 16.13 Å; chains: 1; bounding box: 39×34×44 Å

pLDDT: mean 76.75, std 12.0, range [47.06, 89.75]

Sequence (87 aa):
MNGLLRRYAAAIGDAAGRTTSRSTASDRMNGLVGLTLVVLLTAVTASMLVEAGSPLAQLICLPLAAVTVVLTVLMVLELGAALRREA

Secondary structure (DSSP, 8-state):
-HHHHHHHHHHHHHHHHHHHTT--HHHHHHHHHHHHHHHHHHHHHHHHHS-TT-HHHHHHHHHHHHHHHHHHHHHHHHHHHHHHHH-

Organism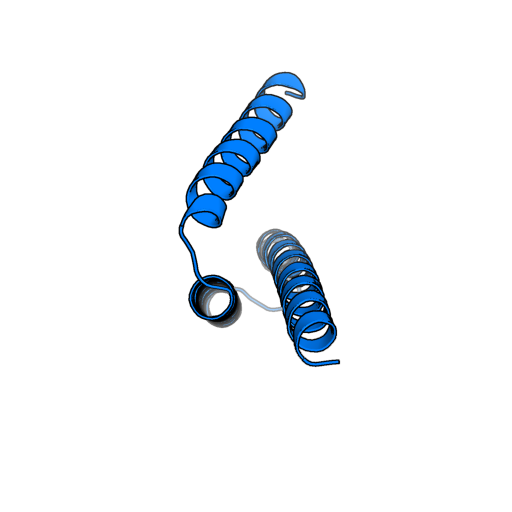: NCBI:txid200615